Protein AF-A0A972TCQ2-F1 (afdb_monomer_lite)

Secondary structure (DSSP, 8-state):
------EEESTTS-EEE--HHHHHHHHH-HHHHHHHHTT-------

Foldseek 3Di:
DDFDFPAFDDDPSPRGHGDPVVVCVCVVDPVSVVCVVVVVDDDDDD

pLDDT: mean 80.16, std 11.31, range [57.75, 94.12]

Structure (mmCIF, N/CA/C/O backbone):
data_AF-A0A972TCQ2-F1
#
_entry.id   AF-A0A972TCQ2-F1
#
loop_
_atom_site.group_PDB
_atom_site.id
_atom_site.type_symbol
_atom_site.label_atom_id
_atom_site.label_alt_id
_atom_site.label_comp_id
_atom_site.label_asym_id
_atom_site.label_entity_id
_atom_site.label_seq_id
_atom_site.pdbx_PDB_ins_code
_atom_site.Cartn_x
_atom_site.Cartn_y
_atom_site.Cartn_z
_atom_site.occupancy
_atom_site.B_iso_or_equiv
_atom_site.auth_seq_id
_atom_site.auth_comp_id
_atom_site.auth_asym_id
_atom_site.auth_atom_id
_atom_site.pdbx_PDB_model_num
ATOM 1 N N . LEU A 1 1 ? -1.300 -7.233 5.730 1.00 76.56 1 LEU A N 1
ATOM 2 C CA . LEU A 1 1 ? -2.315 -7.242 4.654 1.00 76.56 1 LEU A CA 1
ATOM 3 C C . LEU A 1 1 ? -1.588 -7.378 3.327 1.00 76.56 1 LEU A C 1
ATOM 5 O O . LEU A 1 1 ? -0.681 -6.593 3.090 1.00 76.56 1 LEU A O 1
ATOM 9 N N . THR A 1 2 ? -1.965 -8.349 2.501 1.00 82.25 2 THR A N 1
ATOM 10 C CA . THR A 1 2 ? -1.408 -8.515 1.151 1.00 82.25 2 THR A CA 1
ATOM 11 C C . THR A 1 2 ? -2.465 -8.095 0.147 1.00 82.25 2 THR A C 1
ATOM 13 O O . THR A 1 2 ? -3.619 -8.502 0.274 1.00 82.25 2 THR A O 1
ATOM 16 N N . VAL A 1 3 ? -2.083 -7.261 -0.818 1.00 89.31 3 VAL A N 1
ATOM 17 C CA . VAL A 1 3 ? -2.989 -6.721 -1.834 1.00 89.31 3 VAL A CA 1
ATOM 18 C C . VAL A 1 3 ? -2.432 -7.050 -3.207 1.00 89.31 3 VAL A C 1
ATOM 20 O O . VAL A 1 3 ? -1.226 -6.941 -3.421 1.00 89.31 3 VAL A O 1
ATOM 23 N N . LYS A 1 4 ? -3.299 -7.455 -4.136 1.00 89.50 4 LYS A N 1
ATOM 24 C CA . LYS A 1 4 ? -2.895 -7.732 -5.513 1.00 89.50 4 LYS A CA 1
ATOM 25 C C . LYS A 1 4 ? -3.002 -6.459 -6.351 1.00 89.50 4 LYS A C 1
ATOM 27 O O . LYS A 1 4 ? -4.058 -5.828 -6.390 1.00 89.50 4 LYS A O 1
ATOM 32 N N . GLY A 1 5 ? -1.919 -6.107 -7.041 1.00 89.75 5 GLY A N 1
ATOM 33 C CA . GLY A 1 5 ? -1.952 -5.087 -8.085 1.00 89.75 5 GLY A CA 1
ATOM 34 C C . GLY A 1 5 ? -2.825 -5.549 -9.251 1.00 89.75 5 GLY A C 1
ATOM 35 O O . GLY A 1 5 ? -2.699 -6.679 -9.720 1.00 89.75 5 GLY A O 1
ATOM 36 N N . LEU A 1 6 ? -3.730 -4.688 -9.703 1.00 92.38 6 LEU A N 1
ATOM 37 C CA . LEU A 1 6 ? -4.561 -4.919 -10.885 1.00 92.38 6 LEU A CA 1
ATOM 38 C C . LEU A 1 6 ? -3.806 -4.567 -12.164 1.00 92.38 6 LEU A C 1
ATOM 40 O O . LEU A 1 6 ? -3.953 -5.244 -13.176 1.00 92.38 6 LEU A O 1
ATOM 44 N N . ARG A 1 7 ? -3.028 -3.485 -12.117 1.00 90.19 7 ARG A N 1
ATOM 45 C CA . ARG A 1 7 ? -2.206 -2.994 -13.223 1.00 90.19 7 ARG A CA 1
ATOM 46 C C . ARG A 1 7 ? -1.162 -2.012 -12.709 1.00 90.19 7 ARG A C 1
ATOM 48 O O . ARG A 1 7 ? -1.268 -1.526 -11.585 1.00 90.19 7 ARG A O 1
ATOM 55 N N . THR A 1 8 ? -0.190 -1.712 -13.557 1.00 91.12 8 THR A N 1
ATOM 56 C CA . THR A 1 8 ? 0.810 -0.668 -13.328 1.00 91.12 8 THR A CA 1
ATOM 57 C C . THR A 1 8 ? 0.601 0.474 -14.312 1.00 91.12 8 THR A C 1
ATOM 59 O O . THR A 1 8 ? 0.443 0.220 -15.507 1.00 91.12 8 THR A O 1
ATOM 62 N N . GLU A 1 9 ? 0.637 1.706 -13.832 1.00 91.25 9 GLU A N 1
ATOM 63 C CA . GLU A 1 9 ? 0.566 2.928 -14.635 1.00 91.25 9 GLU A CA 1
ATOM 64 C C . GLU A 1 9 ? 1.814 3.800 -14.382 1.00 91.25 9 GLU A C 1
ATOM 66 O O . GLU A 1 9 ? 2.734 3.396 -13.663 1.00 91.25 9 GLU A O 1
ATOM 71 N N . GLY A 1 10 ? 1.877 4.969 -15.022 1.00 87.19 10 GLY A N 1
ATOM 72 C CA . GLY A 1 10 ? 2.969 5.927 -14.837 1.00 87.19 10 GLY A CA 1
ATOM 73 C C . GLY A 1 10 ? 4.223 5.648 -15.670 1.00 87.19 10 GLY A C 1
ATOM 74 O O . GLY A 1 10 ? 4.401 4.589 -16.285 1.00 87.19 10 GLY A O 1
ATOM 75 N N . HIS A 1 11 ? 5.107 6.645 -15.720 1.00 83.62 11 HIS A N 1
ATOM 76 C CA . HIS A 1 11 ? 6.376 6.539 -16.437 1.00 83.62 11 HIS A CA 1
ATOM 77 C C . HIS A 1 11 ? 7.267 5.509 -15.731 1.00 83.62 11 HIS A C 1
ATOM 79 O O . HIS A 1 11 ? 7.571 5.651 -14.553 1.00 83.62 11 HIS A O 1
ATOM 85 N N . GLY A 1 12 ? 7.659 4.450 -16.440 1.00 84.06 12 GLY A N 1
ATOM 86 C CA . GLY A 1 12 ? 8.439 3.360 -15.846 1.00 84.06 12 GLY A CA 1
ATOM 87 C C . GLY A 1 12 ? 7.625 2.341 -15.038 1.00 84.06 12 GLY A C 1
ATOM 88 O O . GLY A 1 12 ? 8.231 1.548 -14.325 1.00 84.06 12 GLY A O 1
ATOM 89 N N . ARG A 1 13 ? 6.284 2.315 -15.164 1.00 83.19 13 ARG A N 1
ATOM 90 C CA . ARG A 1 13 ? 5.400 1.352 -14.465 1.00 83.19 13 ARG A CA 1
ATOM 91 C C . ARG A 1 13 ? 5.558 1.383 -12.936 1.00 83.19 13 ARG A C 1
ATOM 93 O O . ARG A 1 13 ? 5.433 0.354 -12.274 1.00 83.19 13 ARG A O 1
ATOM 100 N N . SER A 1 14 ? 5.840 2.560 -12.385 1.00 85.31 14 SER A N 1
ATOM 101 C CA . SER A 1 14 ? 6.063 2.772 -10.952 1.00 85.31 14 SER A CA 1
ATOM 102 C C . SER A 1 14 ? 4.779 2.779 -10.124 1.00 85.31 14 SER A C 1
ATOM 104 O O . SER A 1 14 ? 4.841 2.622 -8.905 1.00 85.31 14 SER A O 1
ATOM 106 N N . ASP A 1 15 ? 3.620 2.946 -10.763 1.00 89.38 15 ASP A N 1
ATOM 107 C CA . ASP A 1 15 ? 2.374 3.205 -10.050 1.00 89.38 15 ASP A CA 1
ATOM 108 C C . ASP A 1 15 ? 1.520 1.937 -10.026 1.00 89.38 15 ASP A C 1
ATOM 110 O O . ASP A 1 15 ? 0.904 1.564 -11.023 1.00 89.38 15 ASP A O 1
ATOM 114 N N . ILE A 1 16 ? 1.476 1.244 -8.886 1.00 90.75 16 ILE A N 1
ATOM 115 C CA . ILE A 1 16 ? 0.702 0.004 -8.728 1.00 90.75 16 ILE A CA 1
ATOM 116 C C . ILE A 1 16 ? -0.741 0.342 -8.353 1.00 90.75 16 ILE A C 1
ATOM 118 O O . ILE A 1 16 ? -1.033 0.781 -7.240 1.00 90.75 16 ILE A O 1
ATOM 122 N N . VAL A 1 17 ? -1.666 0.083 -9.273 1.00 91.62 17 VAL A N 1
ATOM 123 C CA . VAL A 1 17 ? -3.098 0.309 -9.071 1.00 91.62 17 VAL A CA 1
ATOM 124 C C . VAL A 1 17 ? -3.731 -0.923 -8.428 1.00 91.62 17 VAL A C 1
ATOM 126 O O . VAL A 1 17 ? -3.617 -2.031 -8.952 1.00 91.62 17 VAL A O 1
ATOM 129 N N . ILE A 1 18 ? -4.443 -0.735 -7.316 1.00 93.31 18 ILE A N 1
ATOM 130 C CA . ILE A 1 18 ? -5.174 -1.787 -6.585 1.00 93.31 18 ILE A CA 1
ATOM 131 C C . ILE A 1 18 ? -6.695 -1.596 -6.682 1.00 93.31 18 ILE A C 1
ATOM 133 O O . ILE A 1 18 ? -7.176 -0.566 -7.155 1.00 93.31 18 ILE A O 1
ATOM 137 N N . SER A 1 19 ? -7.471 -2.583 -6.222 1.00 94.12 19 SER A N 1
ATOM 138 C CA . SER A 1 19 ? -8.935 -2.491 -6.211 1.00 94.12 19 SER A CA 1
ATOM 139 C C . SER A 1 19 ? -9.457 -1.500 -5.158 1.00 94.12 19 SER A C 1
ATOM 141 O O . SER A 1 19 ? -8.862 -1.320 -4.093 1.00 94.12 19 SER A O 1
ATOM 143 N N . ASN A 1 20 ? -10.625 -0.895 -5.416 1.00 91.88 20 ASN A N 1
ATOM 144 C CA . ASN A 1 20 ? -11.279 0.010 -4.461 1.00 91.88 20 ASN A CA 1
ATOM 145 C C . ASN A 1 20 ? -11.643 -0.684 -3.138 1.00 91.88 20 ASN A C 1
ATOM 147 O O . ASN A 1 20 ? -11.585 -0.054 -2.079 1.00 91.88 20 ASN A O 1
ATOM 151 N N . ALA A 1 21 ? -11.995 -1.973 -3.187 1.00 90.88 21 ALA A N 1
ATOM 152 C CA . ALA A 1 21 ? -12.293 -2.766 -1.999 1.00 90.88 21 ALA A CA 1
ATOM 153 C C . ALA A 1 21 ? -11.045 -2.923 -1.118 1.00 90.88 21 ALA A C 1
ATOM 155 O O . ALA A 1 21 ? -11.097 -2.673 0.087 1.00 90.88 21 ALA A O 1
ATOM 156 N N . ASP A 1 22 ? -9.898 -3.239 -1.720 1.00 88.00 22 ASP A N 1
ATOM 157 C CA . ASP A 1 22 ? -8.642 -3.375 -0.982 1.00 88.00 22 ASP A CA 1
ATOM 158 C C . ASP A 1 22 ? -8.132 -2.027 -0.459 1.00 88.00 22 ASP A C 1
ATOM 160 O O . ASP A 1 22 ? -7.681 -1.931 0.684 1.00 88.00 22 ASP A O 1
ATOM 164 N N . ALA A 1 23 ? -8.289 -0.958 -1.246 1.00 87.81 23 ALA A N 1
ATOM 165 C CA . ALA A 1 23 ? -7.986 0.405 -0.816 1.00 87.81 23 ALA A CA 1
ATOM 166 C C . ALA A 1 23 ? -8.872 0.856 0.359 1.00 87.81 23 ALA A C 1
ATOM 168 O O . ALA A 1 23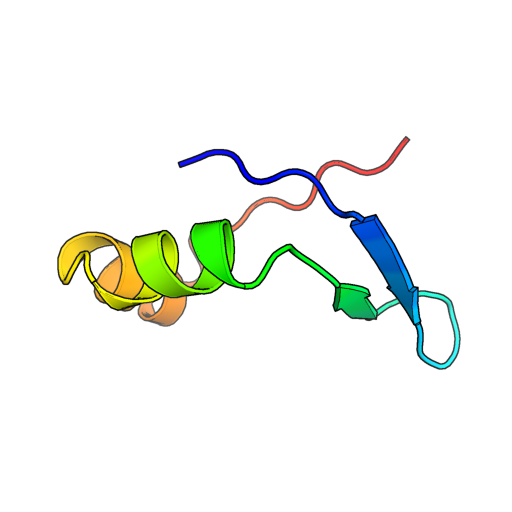 ? -8.431 1.617 1.223 1.00 87.81 23 ALA A O 1
ATOM 169 N N . SER A 1 24 ? -10.131 0.414 0.411 1.00 87.81 24 SER A N 1
ATOM 170 C CA . SER A 1 24 ? -11.018 0.660 1.553 1.00 87.81 24 SER A CA 1
ATOM 171 C C . SER A 1 24 ? -10.525 -0.076 2.803 1.00 87.81 24 SER A C 1
ATOM 173 O O . SER A 1 24 ? -10.376 0.556 3.845 1.00 87.81 24 SER A O 1
ATOM 175 N N . ARG A 1 25 ? -10.146 -1.357 2.684 1.00 84.25 25 ARG A N 1
ATOM 176 C CA . ARG A 1 25 ? -9.604 -2.165 3.799 1.00 84.25 25 ARG A CA 1
ATOM 177 C C . ARG A 1 25 ? -8.270 -1.635 4.338 1.00 84.25 25 ARG A C 1
ATOM 179 O O . ARG A 1 25 ? -8.012 -1.708 5.540 1.00 84.25 25 ARG A O 1
ATOM 186 N N . LEU A 1 26 ? -7.420 -1.089 3.466 1.00 81.62 26 LEU A N 1
ATOM 187 C CA . LEU A 1 26 ? -6.186 -0.399 3.859 1.00 81.62 26 LEU A CA 1
ATOM 188 C C . LEU A 1 26 ? -6.471 0.868 4.671 1.00 81.62 26 LEU A C 1
ATOM 190 O O . LEU A 1 26 ? -5.782 1.133 5.651 1.00 81.62 26 LEU A O 1
ATOM 194 N N . ARG A 1 27 ? -7.489 1.640 4.278 1.00 80.38 27 ARG A N 1
ATOM 195 C CA . ARG A 1 27 ? -7.858 2.898 4.944 1.00 80.38 27 ARG A CA 1
ATOM 196 C C . ARG A 1 27 ? -8.654 2.689 6.230 1.00 80.38 27 ARG A C 1
ATOM 198 O O . ARG A 1 27 ? -8.502 3.475 7.156 1.00 80.38 27 ARG A O 1
ATOM 205 N N . SER A 1 28 ? -9.492 1.656 6.296 1.00 76.50 28 SER A N 1
ATOM 206 C CA . SER A 1 28 ? -10.370 1.398 7.444 1.00 76.50 28 SER A CA 1
ATOM 207 C C . SER A 1 28 ? -9.618 0.887 8.673 1.00 76.50 28 SER A C 1
ATOM 209 O O . SER A 1 28 ? -10.093 1.028 9.795 1.00 76.50 28 SER A O 1
ATOM 211 N N . ALA A 1 29 ? -8.447 0.283 8.481 1.00 67.50 29 ALA A N 1
ATOM 212 C CA . ALA A 1 29 ? -7.625 -0.209 9.572 1.00 67.50 29 ALA A CA 1
ATOM 213 C C . ALA A 1 29 ? -6.651 0.884 10.040 1.00 67.50 29 ALA A C 1
ATOM 215 O O . ALA A 1 29 ? -5.650 1.172 9.384 1.00 67.50 29 ALA A O 1
ATOM 216 N N . SER A 1 30 ? -6.919 1.464 11.212 1.00 60.91 30 SER A N 1
ATOM 217 C CA . SER A 1 30 ? -6.055 2.465 11.864 1.00 60.91 30 SER A CA 1
ATOM 218 C C . SER A 1 30 ? -4.596 1.989 12.026 1.00 60.91 30 SER A C 1
ATOM 220 O O . SER A 1 30 ? -3.641 2.754 11.847 1.00 60.91 30 SER A O 1
ATOM 222 N N . GLU A 1 31 ? -4.394 0.688 12.258 1.00 60.38 31 GLU A N 1
ATOM 223 C CA . GLU A 1 31 ? -3.061 0.073 12.275 1.00 60.38 31 GLU A CA 1
ATOM 224 C C . GLU A 1 31 ? -2.381 0.095 10.898 1.00 60.38 31 GLU A C 1
ATOM 226 O O . GLU A 1 31 ? -1.192 0.403 10.811 1.00 60.38 31 GLU A O 1
ATOM 231 N N . HIS A 1 32 ? -3.114 -0.146 9.806 1.00 57.75 32 HIS A N 1
ATOM 232 C CA . HIS A 1 32 ? -2.560 -0.080 8.449 1.00 57.75 32 HIS A CA 1
ATOM 233 C C . HIS A 1 32 ? -2.177 1.356 8.054 1.00 57.75 32 HIS A C 1
ATOM 235 O O . HIS A 1 32 ? -1.139 1.558 7.423 1.00 57.75 32 HIS A O 1
ATOM 241 N N . LEU A 1 33 ? -2.930 2.367 8.500 1.00 60.47 33 LEU A N 1
ATOM 242 C CA . LEU A 1 33 ? -2.553 3.777 8.326 1.00 60.47 33 LEU A CA 1
ATOM 243 C C . LEU A 1 33 ? -1.256 4.125 9.074 1.00 60.47 33 LEU A C 1
ATOM 245 O O . LEU A 1 33 ? -0.424 4.886 8.575 1.00 60.47 33 LEU A O 1
ATOM 249 N N . THR A 1 34 ? -1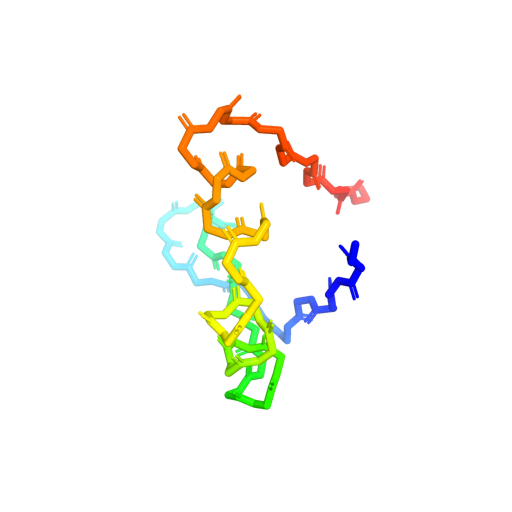.044 3.529 10.249 1.00 60.62 34 THR A N 1
ATOM 250 C CA . THR A 1 34 ? 0.213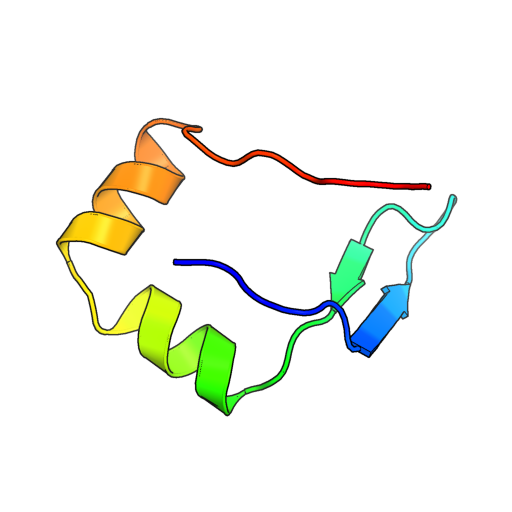 3.664 10.998 1.00 60.62 34 THR A CA 1
ATOM 251 C C . THR A 1 34 ? 1.374 2.956 10.285 1.00 60.62 34 THR A C 1
ATOM 253 O O . THR A 1 34 ? 2.495 3.460 10.297 1.00 60.62 34 THR A O 1
ATOM 256 N N . PHE A 1 35 ? 1.124 1.826 9.615 1.00 58.34 35 PHE A N 1
ATOM 257 C CA . PHE A 1 35 ? 2.111 1.122 8.781 1.00 58.34 35 PHE A CA 1
ATOM 258 C C . PHE A 1 35 ? 2.545 1.933 7.555 1.00 58.34 35 PHE A C 1
ATOM 260 O O . PHE A 1 35 ? 3.745 1.996 7.276 1.00 58.34 35 PHE A O 1
ATOM 267 N N . LEU A 1 36 ? 1.601 2.597 6.875 1.00 61.03 36 LEU A N 1
ATOM 268 C CA . LEU A 1 36 ? 1.904 3.514 5.771 1.00 61.03 36 LEU A CA 1
ATOM 269 C C . LEU A 1 36 ? 2.786 4.675 6.249 1.00 61.03 36 LEU A C 1
ATOM 271 O O . LEU A 1 36 ? 3.783 4.990 5.607 1.0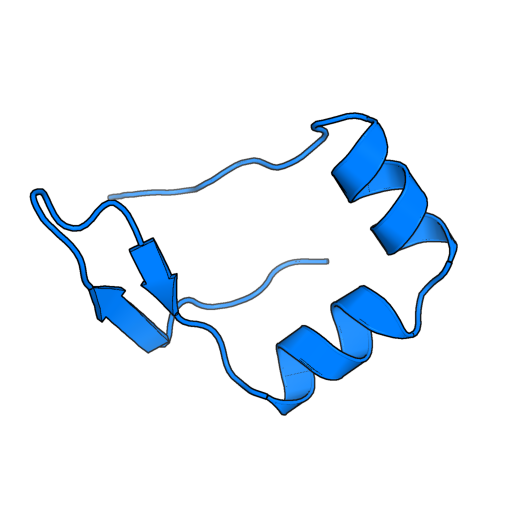0 61.03 36 LEU A O 1
ATOM 275 N N . LYS A 1 37 ? 2.495 5.245 7.427 1.00 65.06 37 LYS A N 1
ATOM 276 C CA . LYS A 1 37 ? 3.338 6.289 8.041 1.00 65.06 37 LYS A CA 1
ATOM 277 C C . LYS A 1 37 ? 4.725 5.798 8.468 1.00 65.06 37 LYS A C 1
ATOM 279 O O . LYS A 1 37 ? 5.652 6.595 8.527 1.00 65.06 37 LYS A O 1
ATOM 284 N N . LYS A 1 38 ? 4.874 4.511 8.790 1.00 71.44 38 LYS A N 1
ATOM 285 C CA . LYS A 1 38 ? 6.147 3.897 9.207 1.00 71.44 38 LYS A CA 1
ATOM 286 C C . LYS A 1 38 ? 6.937 3.278 8.041 1.00 71.44 38 LYS A C 1
ATOM 288 O O . LYS A 1 38 ? 7.908 2.576 8.307 1.00 71.44 38 LYS A O 1
ATOM 293 N N . CYS A 1 39 ? 6.524 3.494 6.784 1.00 61.88 39 CYS A N 1
ATOM 294 C CA . CYS A 1 39 ? 7.136 2.924 5.571 1.00 61.88 39 CYS A CA 1
ATOM 295 C C . CYS A 1 39 ? 7.324 1.397 5.603 1.00 61.88 39 CYS A C 1
ATOM 297 O O . CYS A 1 39 ? 8.225 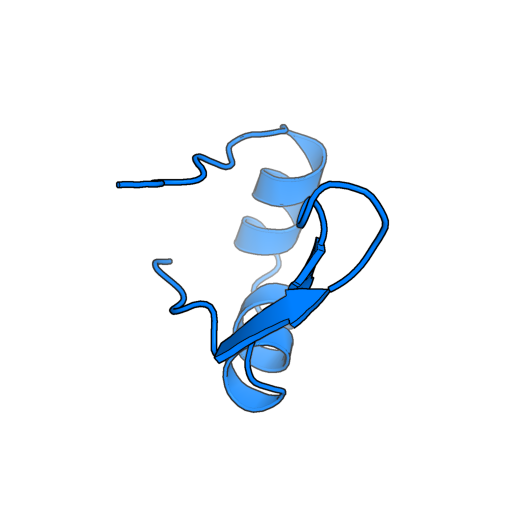0.851 4.972 1.00 61.88 39 CYS A O 1
ATOM 299 N N . ARG A 1 40 ? 6.467 0.673 6.326 1.00 72.31 40 ARG A N 1
ATOM 300 C CA . ARG A 1 40 ? 6.536 -0.792 6.418 1.00 72.31 40 ARG A CA 1
ATOM 301 C C . ARG A 1 40 ? 5.752 -1.439 5.275 1.00 72.31 40 ARG A C 1
ATOM 303 O O . ARG A 1 40 ? 4.782 -2.156 5.511 1.00 72.31 40 ARG A O 1
ATOM 310 N N . VAL A 1 41 ? 6.145 -1.139 4.040 1.00 81.50 41 VAL A N 1
ATOM 311 C CA . VAL A 1 41 ? 5.525 -1.666 2.817 1.00 81.50 41 VAL A CA 1
ATOM 312 C C . VAL A 1 41 ? 6.601 -2.370 1.999 1.00 81.50 41 VAL A C 1
ATOM 314 O O . VAL A 1 41 ? 7.680 -1.823 1.801 1.00 81.50 41 VAL A O 1
ATOM 317 N N . MET A 1 42 ? 6.307 -3.581 1.532 1.00 81.81 42 MET A N 1
ATOM 318 C CA . MET A 1 42 ? 7.170 -4.335 0.628 1.00 81.81 42 MET A CA 1
ATOM 319 C C . MET A 1 42 ? 6.416 -4.538 -0.683 1.00 81.81 42 MET A C 1
ATOM 321 O O . MET A 1 42 ? 5.291 -5.038 -0.677 1.00 81.81 42 MET A O 1
ATOM 325 N N . VAL A 1 43 ? 7.026 -4.117 -1.787 1.00 85.94 43 VAL A N 1
ATOM 326 C CA . VAL A 1 43 ? 6.512 -4.360 -3.135 1.00 85.94 43 VAL A CA 1
ATOM 327 C C . VAL A 1 43 ? 7.231 -5.586 -3.672 1.00 85.94 43 VAL A C 1
ATOM 329 O O . VAL A 1 43 ? 8.450 -5.575 -3.807 1.00 85.94 43 VAL A O 1
ATOM 332 N N . VAL A 1 44 ? 6.474 -6.644 -3.944 1.00 82.94 44 VAL A N 1
ATOM 333 C CA . VAL A 1 44 ? 7.000 -7.842 -4.599 1.00 82.94 44 VAL A CA 1
ATOM 334 C C . VAL A 1 44 ? 6.767 -7.680 -6.097 1.00 82.94 44 VAL A C 1
ATOM 336 O O . VAL A 1 44 ? 5.622 -7.565 -6.534 1.00 82.94 44 VAL A O 1
ATOM 339 N N . VAL A 1 45 ? 7.862 -7.623 -6.847 1.00 80.75 45 VAL A N 1
ATOM 340 C CA . VAL A 1 45 ? 7.906 -7.667 -8.313 1.00 80.75 45 VAL A CA 1
ATOM 341 C C . VAL A 1 45 ? 8.549 -8.982 -8.736 1.00 80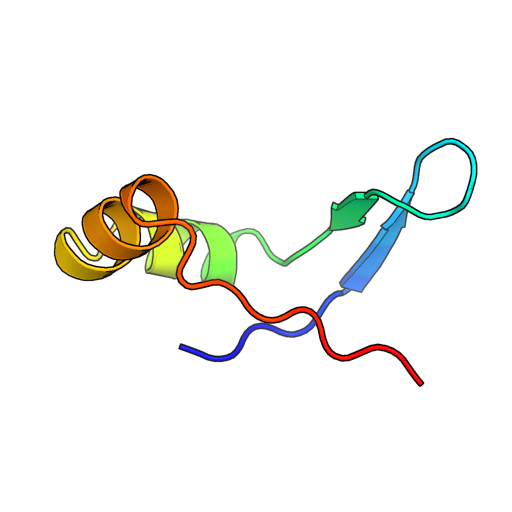.75 45 VAL A C 1
ATOM 343 O O . VAL A 1 45 ? 9.320 -9.554 -7.966 1.00 80.75 45 VAL A O 1
ATOM 346 N N . ASP A 1 46 ? 8.181 -9.452 -9.922 1.00 72.75 46 ASP A N 1
ATOM 347 C CA . ASP A 1 46 ? 8.825 -10.590 -10.586 1.00 72.75 46 ASP A CA 1
ATOM 348 C C . ASP A 1 46 ? 10.080 -10.114 -11.337 1.00 72.75 46 ASP A C 1
ATOM 350 O O . ASP A 1 46 ? 10.014 -8.998 -11.916 1.00 72.75 46 ASP A O 1
#

Radius of gyration: 11.4 Å; chains: 1; bounding box: 21×17×29 Å

Sequence (46 aa):
LTVKGLRTEGHGRSDIVISNADASRLRSASEHLTFLKKCRVMVVVD